Protein AF-A0A7S1TCK4-F1 (afdb_monomer_lite)

Sequence (120 aa):
MLILGGSAVVNALTGVPTDAASFLIPLGVIVYTMAGGLKATFVASYFNTAVILIALVIFSFQAYTGPGERVGSASKVWNSLDIVSRVEPVDKNKGGNLLTILSLNGLFFGLTNIVGNFGT

InterPro domains:
  IPR001734 Sodium/solute symporter [PF00474] (3-112)
  IPR001734 Sodium/solute symporter [PS50283] (1-120)
  IPR031155 Urea active transporter [PTHR46154] (1-120)
  IPR038377 Sodium/glucose symporter superfamily [G3DSA:1.20.1730.10] (1-120)

Foldseek 3Di:
DVLLVVLVVVCVVPVDDSVVSSVVVCVVVVVQCVVPNPVSVVVVVVVVVVVVVVVVVVVVCCQAPN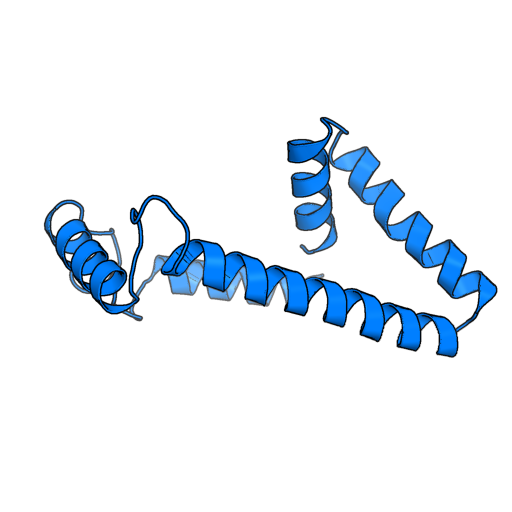PPCPCHHPVSVVVVQQVCQVVPFCPQADSSGPPGPRHPVVVVVVVCVVCVVVVD

Organism: NCBI:txid31354

Secondary structure (DSSP, 8-state):
-HHHHHHHHHHHHH---HHHHHHHHHHHHHHHHHHHHHHHHHHHHHHHHHHHHHHHHHHHHHHHHSTT-SS-SHHHHHHHHHHHHHHSPPTTBGGG-TT-S-BHHHHHHHHHHHHHHH--

Structure (mmCIF, N/CA/C/O backbone):
data_AF-A0A7S1TCK4-F1
#
_entry.id   AF-A0A7S1TCK4-F1
#
loop_
_atom_site.group_PDB
_atom_site.id
_atom_site.type_symbol
_atom_site.label_atom_id
_atom_site.label_alt_id
_atom_site.label_comp_id
_atom_site.label_asym_id
_atom_site.label_entity_id
_atom_site.label_seq_id
_atom_site.pdbx_PDB_ins_code
_atom_site.Cartn_x
_atom_site.Cartn_y
_atom_site.Cartn_z
_atom_site.occupancy
_atom_site.B_iso_or_equiv
_atom_site.auth_seq_id
_atom_site.auth_comp_id
_atom_site.auth_asym_id
_atom_site.auth_atom_id
_atom_site.pdbx_PDB_model_num
ATOM 1 N N . MET A 1 1 ? 7.945 -9.510 0.704 1.00 60.56 1 MET A N 1
ATOM 2 C CA . MET A 1 1 ? 6.557 -9.082 1.024 1.00 60.56 1 MET A CA 1
ATOM 3 C C . MET A 1 1 ? 5.897 -8.222 -0.066 1.00 60.56 1 MET A C 1
ATOM 5 O O . MET A 1 1 ? 4.729 -8.445 -0.353 1.00 60.56 1 MET A O 1
ATOM 9 N N . LEU A 1 2 ? 6.600 -7.288 -0.724 1.00 72.62 2 LEU A N 1
ATOM 10 C CA . LEU A 1 2 ? 5.971 -6.344 -1.673 1.00 72.62 2 LEU A CA 1
ATOM 11 C C . LEU A 1 2 ? 5.456 -6.965 -2.990 1.00 72.62 2 LEU A C 1
ATOM 13 O O . LEU A 1 2 ? 4.334 -6.671 -3.392 1.00 72.62 2 LEU A O 1
ATOM 17 N N . ILE A 1 3 ? 6.220 -7.853 -3.642 1.00 83.62 3 ILE A N 1
ATOM 18 C CA . ILE A 1 3 ? 5.786 -8.492 -4.906 1.00 83.62 3 ILE A CA 1
ATOM 19 C C . ILE A 1 3 ? 4.583 -9.418 -4.677 1.00 83.62 3 ILE A C 1
ATOM 21 O O . ILE A 1 3 ? 3.671 -9.460 -5.498 1.00 83.62 3 ILE A O 1
ATOM 25 N N . LEU A 1 4 ? 4.539 -10.113 -3.537 1.00 85.88 4 LEU A N 1
ATOM 26 C CA . LEU A 1 4 ? 3.408 -10.969 -3.176 1.00 85.88 4 LEU A CA 1
ATOM 27 C C . LEU A 1 4 ? 2.128 -10.144 -2.945 1.00 85.88 4 LEU A C 1
ATOM 29 O O . LEU A 1 4 ? 1.055 -10.522 -3.399 1.00 85.88 4 LEU A O 1
ATOM 33 N N . GLY A 1 5 ? 2.250 -8.975 -2.306 1.00 87.06 5 GLY A N 1
ATOM 34 C CA . GLY A 1 5 ? 1.132 -8.040 -2.166 1.00 87.06 5 GLY A CA 1
ATOM 35 C C . GLY A 1 5 ? 0.636 -7.513 -3.516 1.00 87.06 5 GLY A C 1
ATOM 36 O O . GLY A 1 5 ? -0.560 -7.550 -3.790 1.00 87.06 5 GLY A O 1
ATOM 37 N N . GLY A 1 6 ? 1.551 -7.079 -4.392 1.00 87.31 6 GLY A N 1
ATOM 38 C CA . GLY A 1 6 ? 1.197 -6.604 -5.734 1.00 87.31 6 GLY A CA 1
ATOM 39 C C . GLY A 1 6 ? 0.554 -7.688 -6.605 1.00 87.31 6 GLY A C 1
ATOM 40 O O . GLY A 1 6 ? -0.464 -7.444 -7.248 1.00 87.31 6 GLY A O 1
ATOM 41 N N . SER A 1 7 ? 1.098 -8.905 -6.586 1.00 91.12 7 SER A N 1
ATOM 42 C CA . SER A 1 7 ? 0.550 -10.043 -7.335 1.00 91.12 7 SER A CA 1
ATOM 43 C C . SER A 1 7 ? -0.818 -10.495 -6.819 1.00 91.12 7 SER A C 1
ATOM 45 O O . SER A 1 7 ? -1.668 -10.849 -7.633 1.00 91.12 7 SER A O 1
ATOM 47 N N . ALA A 1 8 ? -1.081 -10.413 -5.510 1.00 91.69 8 ALA A N 1
ATOM 48 C CA . ALA A 1 8 ? -2.408 -10.669 -4.949 1.00 91.69 8 ALA A CA 1
ATOM 49 C C . ALA A 1 8 ? -3.458 -9.665 -5.457 1.00 91.69 8 ALA A C 1
ATOM 51 O O . ALA A 1 8 ? -4.575 -10.059 -5.788 1.00 91.69 8 ALA A O 1
ATOM 52 N N . VAL A 1 9 ? -3.098 -8.382 -5.590 1.00 91.38 9 VAL A N 1
ATOM 53 C CA . VAL A 1 9 ? -3.992 -7.366 -6.176 1.00 91.38 9 VAL A CA 1
ATOM 54 C C . VAL A 1 9 ? -4.262 -7.662 -7.652 1.00 91.38 9 VAL A C 1
ATOM 56 O O . VAL A 1 9 ? -5.410 -7.605 -8.089 1.00 91.38 9 VAL A O 1
ATOM 59 N N . VAL A 1 10 ? -3.232 -8.028 -8.421 1.00 93.25 10 VAL A N 1
ATOM 60 C CA . VAL A 1 10 ? -3.398 -8.411 -9.834 1.00 93.25 10 VAL A CA 1
ATOM 61 C C . VAL A 1 10 ? -4.304 -9.636 -9.961 1.00 93.25 10 VAL A C 1
ATOM 63 O O . VAL A 1 10 ? -5.208 -9.631 -10.796 1.00 93.25 10 VAL A O 1
ATOM 66 N N . ASN A 1 11 ? -4.122 -10.648 -9.110 1.00 94.50 11 ASN A N 1
ATOM 67 C CA . ASN A 1 11 ? -4.999 -11.814 -9.055 1.00 94.50 11 ASN A CA 1
ATOM 68 C C . ASN A 1 11 ? -6.453 -11.415 -8.761 1.00 94.50 11 ASN A C 1
ATOM 70 O O . ASN A 1 11 ? -7.347 -11.815 -9.499 1.00 94.50 11 ASN A O 1
ATOM 74 N N . ALA A 1 12 ? -6.686 -10.566 -7.758 1.00 94.00 12 ALA A N 1
ATOM 75 C CA . ALA A 1 12 ? -8.030 -10.123 -7.394 1.00 94.00 12 ALA A CA 1
ATOM 76 C C . ALA A 1 12 ? -8.734 -9.335 -8.515 1.00 94.00 12 ALA A C 1
ATOM 78 O O . ALA A 1 12 ? -9.951 -9.427 -8.657 1.00 94.00 12 ALA A O 1
ATOM 79 N N . LEU A 1 13 ? -7.984 -8.567 -9.314 1.00 93.88 13 LEU A N 1
ATOM 80 C CA . LEU A 1 13 ? -8.540 -7.742 -10.392 1.00 93.88 13 LEU A CA 1
ATOM 81 C C . LEU A 1 13 ? -8.705 -8.487 -11.722 1.00 93.88 13 LEU A C 1
ATOM 83 O O . LEU A 1 13 ? -9.597 -8.155 -12.498 1.00 93.88 13 LEU A O 1
ATOM 87 N N . THR A 1 14 ? -7.826 -9.446 -12.018 1.00 94.88 14 THR A N 1
ATOM 88 C CA . THR A 1 14 ? -7.716 -10.053 -13.361 1.00 94.88 14 THR A CA 1
ATOM 89 C C . THR A 1 14 ? -7.850 -11.574 -13.373 1.00 94.88 14 THR A C 1
ATOM 91 O O . THR A 1 14 ? -7.973 -12.165 -14.441 1.00 94.88 14 THR A O 1
ATOM 94 N N . GLY A 1 15 ? -7.801 -12.227 -12.210 1.00 92.56 15 GLY A N 1
ATOM 95 C CA . GLY A 1 15 ? -7.789 -13.685 -12.07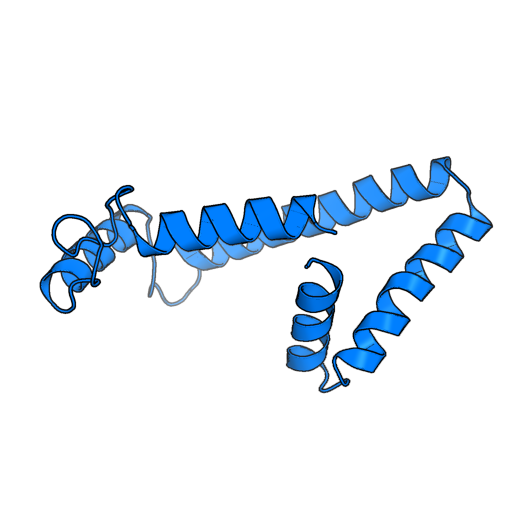8 1.00 92.56 15 GLY A CA 1
ATOM 96 C C . GLY A 1 15 ? -6.442 -14.348 -12.391 1.00 92.56 15 GLY A C 1
ATOM 97 O O . GLY A 1 15 ? -6.332 -15.568 -12.286 1.00 92.56 15 GLY A O 1
ATOM 98 N N . VAL A 1 16 ? -5.404 -13.586 -12.762 1.00 94.75 16 VAL A N 1
ATOM 99 C CA . VAL A 1 16 ? -4.071 -14.136 -13.067 1.00 94.75 16 VAL A CA 1
ATOM 100 C C . VAL A 1 16 ? -3.479 -14.815 -11.823 1.00 94.75 16 VAL A C 1
ATOM 102 O O . VAL A 1 16 ? -3.483 -14.204 -10.752 1.00 94.75 16 VAL A O 1
ATOM 105 N N . PRO A 1 17 ? -2.932 -16.043 -11.923 1.00 94.31 17 PRO A N 1
ATOM 106 C CA . PRO A 1 17 ? -2.286 -16.711 -10.796 1.00 94.31 17 PRO A CA 1
ATOM 107 C C . PRO A 1 17 ? -1.193 -15.845 -10.159 1.00 94.31 17 PRO A C 1
ATOM 109 O O . PRO A 1 17 ? -0.398 -15.216 -10.863 1.00 94.31 17 PRO A O 1
ATOM 112 N N . THR A 1 18 ? -1.123 -15.842 -8.828 1.00 92.44 18 THR A N 1
ATOM 113 C CA . THR A 1 18 ? -0.147 -15.049 -8.062 1.00 92.44 18 THR A CA 1
ATOM 114 C C . THR A 1 18 ? 1.295 -15.355 -8.450 1.00 92.44 18 THR A C 1
ATOM 116 O O . THR A 1 18 ? 2.114 -14.439 -8.517 1.00 92.44 18 THR A O 1
ATOM 119 N N . ASP A 1 19 ? 1.597 -16.614 -8.772 1.00 92.50 19 ASP A N 1
ATOM 120 C CA . ASP A 1 19 ? 2.937 -17.047 -9.176 1.00 92.50 19 ASP A CA 1
ATOM 121 C C . ASP A 1 19 ? 3.337 -16.398 -10.504 1.00 92.50 19 ASP A C 1
ATOM 123 O O . ASP A 1 19 ? 4.387 -15.767 -10.604 1.00 92.50 19 ASP A O 1
ATOM 127 N N . ALA A 1 20 ? 2.453 -16.450 -11.505 1.00 91.31 20 ALA A N 1
ATOM 128 C CA . ALA A 1 20 ? 2.676 -15.809 -12.797 1.00 91.31 20 ALA A CA 1
ATOM 129 C C . ALA A 1 20 ? 2.802 -14.285 -12.654 1.00 91.31 20 ALA A C 1
ATOM 131 O O . ALA A 1 20 ? 3.744 -13.688 -13.176 1.00 91.31 20 ALA A O 1
ATOM 132 N N . ALA A 1 21 ? 1.906 -13.649 -11.894 1.00 91.94 21 ALA A N 1
ATOM 133 C CA . ALA A 1 21 ? 1.975 -12.211 -11.640 1.00 91.94 21 ALA A CA 1
ATOM 134 C C . ALA A 1 21 ? 3.286 -11.812 -10.933 1.00 91.94 21 ALA A C 1
ATOM 136 O O . ALA A 1 21 ? 3.881 -10.788 -11.274 1.00 91.94 21 ALA A O 1
ATOM 137 N N . SER A 1 22 ? 3.785 -12.644 -10.014 1.00 90.62 22 SER A N 1
ATOM 138 C CA . SER A 1 22 ? 5.053 -12.406 -9.313 1.00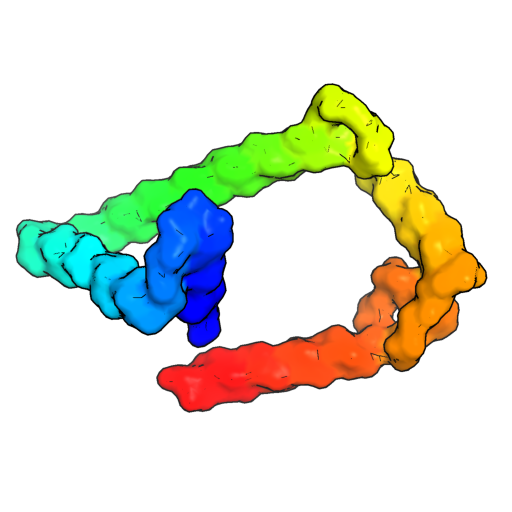 90.62 22 SER A CA 1
ATOM 139 C C . SER A 1 22 ? 6.268 -12.429 -10.246 1.00 90.62 22 SER A C 1
ATOM 141 O O . SER A 1 22 ? 7.219 -11.688 -10.003 1.00 90.62 22 SER A O 1
ATOM 143 N N . PHE A 1 23 ? 6.231 -13.213 -11.330 1.00 90.38 23 PHE A N 1
ATOM 144 C CA . PHE A 1 23 ? 7.277 -13.219 -12.363 1.00 90.38 23 PHE A CA 1
ATOM 145 C C . PHE A 1 23 ? 7.116 -12.100 -13.400 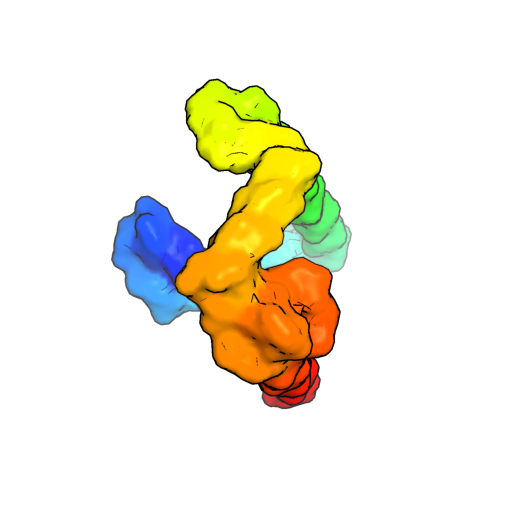1.00 90.38 23 PHE A C 1
ATOM 147 O O . PHE A 1 23 ? 8.114 -11.546 -13.862 1.00 90.38 23 PHE A O 1
ATOM 154 N N . LEU A 1 24 ? 5.881 -11.746 -13.770 1.00 90.44 24 LEU A N 1
ATOM 155 C CA . LEU A 1 24 ? 5.627 -10.740 -14.807 1.00 90.44 24 LEU A CA 1
ATOM 156 C C . LEU A 1 24 ? 5.907 -9.308 -14.329 1.00 90.44 24 LEU A C 1
ATOM 158 O O . LEU A 1 24 ? 6.429 -8.505 -15.102 1.00 90.44 24 LEU A O 1
ATOM 162 N N . ILE A 1 25 ? 5.586 -8.976 -13.073 1.00 90.69 25 ILE A N 1
ATOM 163 C CA . ILE A 1 25 ? 5.745 -7.609 -12.542 1.00 90.69 25 ILE A CA 1
ATOM 164 C C . ILE A 1 25 ? 7.209 -7.117 -12.635 1.00 90.69 25 ILE A C 1
ATOM 166 O O . ILE A 1 25 ? 7.432 -6.029 -13.175 1.00 90.69 25 ILE A O 1
ATOM 170 N N . PRO A 1 26 ? 8.232 -7.879 -12.191 1.00 89.94 26 PRO A N 1
ATOM 171 C CA . PRO A 1 26 ? 9.631 -7.458 -12.308 1.00 89.94 26 PRO A CA 1
ATOM 172 C C . PRO A 1 26 ? 10.138 -7.368 -13.751 1.00 89.94 26 PRO A C 1
ATOM 174 O O . PRO A 1 26 ? 11.063 -6.606 -14.024 1.00 89.94 26 PRO A O 1
ATOM 177 N N . LEU A 1 27 ? 9.540 -8.109 -14.688 1.00 90.25 27 LEU A N 1
ATOM 178 C CA . LEU A 1 27 ? 9.977 -8.113 -16.085 1.00 90.25 27 LEU A CA 1
ATOM 179 C C . LEU A 1 27 ? 9.804 -6.734 -16.737 1.00 90.25 27 LEU A C 1
ATOM 181 O O . LEU A 1 27 ? 10.695 -6.274 -17.449 1.00 90.25 27 LEU A O 1
ATOM 185 N N . GLY A 1 28 ? 8.714 -6.029 -16.417 1.00 84.75 28 GLY A N 1
ATOM 186 C CA . GLY A 1 28 ? 8.513 -4.643 -16.853 1.00 84.75 28 GLY A CA 1
ATOM 187 C C . GLY A 1 28 ? 9.593 -3.691 -16.326 1.00 84.75 28 GLY A C 1
ATOM 188 O O . GLY A 1 28 ? 10.038 -2.803 -17.052 1.00 84.75 28 GLY A O 1
ATOM 189 N N . VAL A 1 29 ? 10.066 -3.926 -15.096 1.00 87.62 29 VAL A N 1
ATOM 190 C CA . VAL A 1 29 ? 11.154 -3.155 -14.476 1.00 87.62 29 VAL A CA 1
ATOM 191 C C . VAL A 1 29 ? 12.474 -3.370 -15.200 1.00 87.62 29 VAL A C 1
ATOM 193 O O . VAL A 1 29 ? 13.151 -2.407 -15.556 1.00 87.62 29 VAL A O 1
ATOM 196 N N . ILE A 1 30 ? 12.801 -4.630 -15.487 1.00 89.81 30 ILE A N 1
ATOM 197 C CA . ILE A 1 30 ? 14.035 -5.002 -16.185 1.00 89.81 30 ILE A CA 1
ATOM 198 C C . ILE A 1 30 ? 14.134 -4.279 -17.534 1.00 89.81 30 ILE A C 1
ATOM 200 O O . ILE A 1 30 ? 15.181 -3.713 -17.841 1.00 89.81 30 ILE A O 1
ATOM 204 N N . VAL A 1 31 ? 13.045 -4.222 -18.307 1.00 88.19 31 VAL A N 1
ATOM 205 C CA . VAL A 1 31 ? 13.046 -3.601 -19.641 1.00 88.19 31 VAL A CA 1
ATOM 206 C C . VAL A 1 31 ? 13.413 -2.113 -19.588 1.00 88.19 31 VAL A C 1
ATOM 208 O O . VAL A 1 31 ? 14.309 -1.683 -20.321 1.00 88.19 31 VAL A O 1
ATOM 211 N N . TYR A 1 32 ? 12.781 -1.313 -18.720 1.00 83.94 32 TYR A N 1
ATOM 212 C CA . TYR A 1 32 ? 13.096 0.123 -18.663 1.00 83.94 32 TYR A CA 1
ATOM 213 C C . TYR A 1 32 ? 14.443 0.405 -17.989 1.00 83.94 32 TYR A C 1
ATOM 215 O O . TYR A 1 32 ? 15.109 1.387 -18.330 1.00 83.94 32 TYR A O 1
ATOM 223 N N . THR A 1 33 ? 14.879 -0.456 -17.064 1.00 87.75 33 THR A N 1
ATOM 224 C CA . THR A 1 33 ? 16.208 -0.349 -16.454 1.00 87.75 33 THR A CA 1
ATOM 225 C C . THR A 1 33 ? 17.306 -0.656 -17.472 1.00 87.75 33 THR A C 1
ATOM 227 O O . THR A 1 33 ? 18.298 0.070 -17.520 1.00 87.75 33 THR A O 1
ATOM 230 N N . MET A 1 34 ? 17.122 -1.665 -18.331 1.00 88.69 34 MET A N 1
ATOM 231 C CA . MET A 1 34 ? 18.069 -1.984 -19.405 1.00 88.69 34 MET A CA 1
ATOM 232 C C . MET A 1 34 ? 18.162 -0.865 -20.447 1.00 88.69 34 MET A C 1
ATOM 234 O O . MET A 1 34 ? 19.260 -0.529 -20.880 1.00 88.69 34 MET A O 1
ATOM 238 N N . ALA A 1 35 ? 17.031 -0.269 -20.834 1.00 87.00 35 ALA A N 1
ATOM 239 C CA . ALA A 1 35 ? 17.006 0.754 -21.878 1.00 87.00 35 ALA A CA 1
ATOM 240 C C . ALA A 1 35 ? 17.585 2.111 -21.434 1.00 87.00 35 ALA A C 1
ATOM 242 O O . ALA A 1 35 ? 18.169 2.821 -22.249 1.00 87.00 35 ALA A O 1
ATOM 243 N N . GLY A 1 36 ? 17.411 2.501 -20.165 1.00 82.44 36 GLY A N 1
ATOM 244 C CA . GLY A 1 36 ? 17.731 3.861 -19.710 1.00 82.44 36 GLY A CA 1
ATOM 245 C C . GLY A 1 36 ? 18.635 3.971 -18.479 1.00 82.44 36 GLY A C 1
ATOM 246 O O . GLY A 1 36 ? 18.897 5.087 -18.014 1.00 82.44 36 GLY A O 1
ATOM 247 N N . GLY A 1 37 ? 19.115 2.846 -17.944 1.00 88.25 37 GLY A N 1
ATOM 248 C CA . GLY A 1 37 ? 20.041 2.802 -16.814 1.00 88.25 37 GLY A CA 1
ATOM 249 C C . GLY A 1 37 ? 19.511 3.498 -15.554 1.00 88.25 37 GLY A C 1
ATOM 250 O O . GLY A 1 37 ? 18.307 3.591 -15.316 1.00 88.25 37 GLY A O 1
ATOM 251 N N . LEU A 1 38 ? 20.425 4.028 -14.734 1.00 86.81 38 LEU A N 1
ATOM 252 C CA . LEU A 1 38 ? 20.094 4.617 -13.430 1.00 86.81 38 LEU A CA 1
ATOM 253 C C . LEU A 1 38 ? 19.175 5.849 -13.535 1.00 86.81 38 LEU A C 1
ATOM 255 O O . LEU A 1 38 ? 18.293 6.040 -12.699 1.00 86.81 38 LEU A O 1
ATOM 259 N N . LYS A 1 39 ? 19.341 6.668 -14.583 1.00 86.06 39 LYS A N 1
ATOM 260 C CA . LYS A 1 39 ? 18.512 7.863 -14.806 1.00 86.06 39 LYS A CA 1
ATOM 261 C C . LYS A 1 39 ? 17.050 7.488 -15.056 1.00 86.06 39 LYS A C 1
ATOM 263 O O . LYS A 1 39 ? 16.164 8.108 -14.470 1.00 86.06 39 LYS A O 1
ATOM 268 N N . ALA A 1 40 ? 16.792 6.477 -15.889 1.00 84.69 40 ALA A N 1
ATOM 269 C CA . ALA A 1 40 ? 15.429 6.010 -16.135 1.00 84.69 40 ALA A CA 1
ATOM 270 C C . ALA A 1 40 ? 14.805 5.397 -14.881 1.00 84.69 40 ALA A C 1
ATOM 272 O O . ALA A 1 40 ? 13.643 5.671 -14.595 1.00 84.69 40 ALA A O 1
ATOM 273 N N . THR A 1 41 ? 15.583 4.660 -14.086 1.00 87.44 41 THR A N 1
ATOM 274 C CA . THR A 1 41 ? 15.100 4.115 -12.812 1.00 87.44 41 THR A CA 1
ATOM 275 C C . THR A 1 41 ? 14.686 5.219 -11.835 1.00 87.44 41 THR A C 1
ATOM 277 O O . THR A 1 41 ? 13.627 5.108 -11.225 1.00 87.44 41 THR A O 1
ATOM 280 N N . PHE A 1 42 ? 15.444 6.316 -11.717 1.00 88.19 42 PHE A N 1
ATOM 281 C CA . PHE A 1 42 ? 15.032 7.448 -10.875 1.00 88.19 42 PHE A CA 1
ATOM 282 C C . PHE A 1 42 ? 13.731 8.092 -11.357 1.00 88.19 42 PHE A C 1
ATOM 284 O O . PHE A 1 42 ? 12.820 8.303 -10.558 1.00 88.19 42 PHE A O 1
ATOM 291 N N . VAL A 1 43 ? 13.618 8.371 -12.658 1.00 89.81 43 VAL A N 1
ATOM 292 C CA . VAL A 1 43 ? 12.402 8.967 -13.233 1.00 89.81 43 VAL A CA 1
ATOM 293 C C . VAL A 1 43 ? 11.193 8.045 -13.039 1.00 89.81 43 VAL A C 1
ATOM 295 O O . VAL A 1 43 ? 10.137 8.513 -12.616 1.00 89.81 43 VAL A O 1
ATOM 298 N N . ALA A 1 44 ? 11.356 6.739 -13.265 1.00 89.25 44 ALA A N 1
ATOM 299 C CA . ALA A 1 44 ? 10.315 5.743 -13.025 1.00 89.25 44 ALA A CA 1
ATOM 300 C C . ALA A 1 44 ? 9.888 5.704 -11.548 1.00 89.25 44 ALA A C 1
ATOM 302 O O . ALA A 1 44 ? 8.693 5.683 -11.257 1.00 89.25 44 ALA A O 1
ATOM 303 N N . SER A 1 45 ? 10.836 5.771 -10.607 1.00 89.56 45 SER A N 1
ATOM 304 C CA . SER A 1 45 ? 10.536 5.823 -9.170 1.00 89.56 45 SER A CA 1
ATOM 305 C C . SER A 1 45 ? 9.726 7.061 -8.783 1.00 89.56 45 SER A C 1
ATOM 307 O O . SER A 1 45 ? 8.756 6.942 -8.028 1.00 89.56 45 SER A O 1
ATOM 309 N N . TYR A 1 46 ? 10.066 8.238 -9.321 1.00 92.75 46 TYR A N 1
ATOM 310 C CA . TYR A 1 46 ? 9.287 9.456 -9.079 1.00 92.75 46 TYR A CA 1
ATOM 311 C C . TYR A 1 46 ? 7.880 9.355 -9.666 1.00 92.75 46 TYR A C 1
ATOM 313 O O . TYR A 1 46 ? 6.913 9.710 -8.993 1.00 92.75 46 TYR A O 1
ATOM 321 N N . PHE A 1 47 ? 7.754 8.826 -10.883 1.00 93.19 47 PHE A N 1
ATOM 322 C CA . PHE A 1 47 ? 6.461 8.656 -11.535 1.00 93.19 47 PHE A CA 1
ATOM 323 C C . PHE A 1 47 ? 5.557 7.672 -10.781 1.00 93.19 47 PHE A C 1
ATOM 325 O O . PHE A 1 47 ? 4.427 8.017 -10.442 1.00 93.19 47 PHE A O 1
ATOM 332 N N . ASN A 1 48 ? 6.068 6.487 -10.437 1.00 91.31 48 ASN A N 1
ATOM 333 C CA . ASN A 1 48 ? 5.325 5.490 -9.664 1.00 91.31 48 ASN A CA 1
ATOM 334 C C . ASN A 1 48 ? 4.860 6.061 -8.317 1.00 91.31 48 ASN A C 1
ATOM 336 O O . ASN A 1 48 ? 3.700 5.900 -7.940 1.00 91.31 48 ASN A O 1
ATOM 340 N N . THR A 1 49 ? 5.742 6.782 -7.618 1.00 93.31 49 THR A N 1
ATOM 341 C CA . THR A 1 49 ? 5.400 7.437 -6.347 1.00 93.31 49 THR A CA 1
ATOM 342 C C . THR A 1 49 ? 4.311 8.492 -6.537 1.00 93.31 49 THR A C 1
ATOM 344 O O . THR A 1 49 ? 3.356 8.526 -5.764 1.00 93.31 49 THR A O 1
ATOM 347 N N . ALA A 1 50 ? 4.406 9.325 -7.578 1.00 96.19 50 ALA A N 1
ATOM 348 C CA . ALA A 1 50 ? 3.401 10.343 -7.871 1.00 96.19 50 ALA A CA 1
ATOM 349 C C . ALA A 1 50 ? 2.021 9.722 -8.137 1.00 96.19 50 ALA A C 1
ATOM 351 O O . ALA A 1 50 ? 1.030 10.173 -7.565 1.00 96.19 50 ALA A O 1
ATOM 352 N N . VAL A 1 51 ? 1.960 8.653 -8.938 1.00 95.56 51 VAL A N 1
ATOM 353 C CA . VAL A 1 51 ? 0.709 7.930 -9.221 1.00 95.56 51 VAL A CA 1
ATOM 354 C C . VAL A 1 51 ? 0.095 7.370 -7.937 1.00 95.56 51 VAL A C 1
ATOM 356 O O . VAL A 1 51 ? -1.101 7.553 -7.704 1.00 95.56 51 VAL A O 1
ATOM 359 N N . ILE A 1 52 ? 0.904 6.744 -7.075 1.00 93.56 52 ILE A N 1
ATOM 360 C CA . ILE A 1 52 ? 0.436 6.207 -5.789 1.00 93.56 52 ILE A CA 1
ATOM 361 C C . ILE A 1 52 ? -0.107 7.327 -4.894 1.00 93.56 52 ILE A C 1
ATOM 363 O O . ILE A 1 52 ? -1.182 7.173 -4.317 1.00 93.56 52 ILE A O 1
ATOM 367 N N . LEU A 1 53 ? 0.589 8.463 -4.796 1.00 95.56 53 LEU A N 1
ATOM 368 C CA . LEU A 1 53 ? 0.145 9.593 -3.975 1.00 95.56 53 LEU A CA 1
ATOM 369 C C . LEU A 1 53 ? -1.162 10.202 -4.489 1.00 95.56 53 LEU A C 1
ATOM 371 O O . LEU A 1 53 ? -2.056 10.476 -3.691 1.00 95.56 53 LEU A O 1
ATOM 375 N N . ILE A 1 54 ? -1.309 10.365 -5.806 1.00 96.69 54 ILE A N 1
ATOM 376 C CA . ILE A 1 54 ? -2.552 10.862 -6.411 1.00 96.69 54 ILE A CA 1
ATOM 377 C C . ILE A 1 54 ? -3.711 9.908 -6.102 1.00 96.69 54 ILE A C 1
ATOM 379 O O . ILE A 1 54 ? -4.765 10.351 -5.644 1.00 96.69 54 ILE A O 1
ATOM 383 N N . ALA A 1 55 ? -3.512 8.601 -6.292 1.00 94.75 55 ALA A N 1
ATOM 384 C CA . ALA A 1 55 ? -4.526 7.600 -5.977 1.00 94.75 55 ALA A CA 1
ATOM 385 C C . ALA A 1 55 ? -4.902 7.613 -4.486 1.00 94.75 55 ALA A C 1
ATOM 387 O O . ALA A 1 55 ? -6.083 7.549 -4.153 1.00 94.75 55 ALA A O 1
ATOM 388 N N . LEU A 1 56 ? -3.921 7.757 -3.589 1.00 93.94 56 LEU A N 1
ATOM 389 C CA . LEU A 1 56 ? -4.146 7.839 -2.143 1.00 93.94 56 LEU A CA 1
ATOM 390 C C . LEU A 1 56 ? -4.992 9.063 -1.785 1.00 93.94 56 LEU A C 1
ATOM 392 O O . LEU A 1 56 ? -5.949 8.940 -1.023 1.00 93.94 56 LEU A O 1
ATOM 396 N N . VAL A 1 57 ? -4.695 10.223 -2.374 1.00 94.06 57 VAL A N 1
ATOM 397 C CA . VAL A 1 57 ? -5.493 11.440 -2.179 1.00 94.06 57 VAL A CA 1
ATOM 398 C C . VAL A 1 57 ? -6.933 11.218 -2.646 1.00 94.06 57 VAL A C 1
ATOM 400 O O . VAL A 1 57 ? -7.858 11.471 -1.876 1.00 94.06 57 VAL A O 1
ATOM 403 N N . ILE A 1 58 ? -7.135 10.678 -3.853 1.00 92.62 58 ILE A N 1
ATOM 404 C CA . ILE A 1 58 ? -8.475 10.394 -4.391 1.00 92.62 58 ILE A CA 1
ATOM 405 C C . ILE A 1 58 ? -9.238 9.424 -3.483 1.00 92.62 58 ILE A C 1
ATOM 407 O O . ILE A 1 58 ? -10.374 9.708 -3.110 1.00 92.62 58 ILE A O 1
ATOM 411 N N . PHE A 1 59 ? -8.630 8.302 -3.088 1.00 89.50 59 PHE A N 1
ATOM 412 C CA . PHE A 1 59 ? -9.288 7.324 -2.221 1.00 89.50 59 PHE A CA 1
ATOM 413 C C . PHE A 1 59 ? -9.556 7.862 -0.817 1.00 89.50 59 PHE A C 1
ATOM 415 O O . PHE A 1 59 ? -10.599 7.548 -0.250 1.00 89.50 59 PHE A O 1
ATOM 422 N N . SER A 1 60 ? -8.671 8.699 -0.272 1.00 88.44 60 SER A N 1
ATOM 423 C CA . SER A 1 60 ? -8.889 9.366 1.015 1.00 88.44 60 SER A CA 1
ATOM 424 C C . SER A 1 60 ? -10.116 10.279 0.954 1.00 88.44 60 SER A C 1
ATOM 426 O O . SER A 1 60 ? -11.015 10.165 1.788 1.00 88.44 60 SER A O 1
ATOM 428 N N . PHE A 1 61 ? -10.227 11.112 -0.087 1.00 88.44 61 PHE A N 1
ATOM 429 C CA . PHE A 1 61 ? -11.427 11.923 -0.302 1.00 88.44 61 PHE A CA 1
ATOM 430 C C . PHE A 1 61 ? -12.665 11.056 -0.534 1.00 88.44 61 PHE A C 1
ATOM 432 O O . PHE A 1 61 ? -13.690 11.282 0.095 1.00 88.44 61 PHE A O 1
ATOM 439 N N . GLN A 1 62 ? -12.588 10.013 -1.356 1.00 86.62 62 GLN A N 1
ATOM 440 C CA . GLN A 1 62 ? -13.730 9.126 -1.582 1.00 86.62 62 GLN A CA 1
ATOM 441 C C . GLN A 1 62 ? -14.191 8.430 -0.290 1.00 86.62 62 GLN A C 1
ATOM 443 O O . GLN A 1 62 ? -15.391 8.255 -0.082 1.00 86.62 62 GLN A O 1
ATOM 448 N N . ALA A 1 63 ? -13.264 8.052 0.593 1.00 85.69 63 ALA A N 1
ATOM 449 C CA . ALA A 1 63 ? -13.583 7.396 1.856 1.00 85.69 63 ALA A CA 1
ATOM 450 C C . ALA A 1 63 ? -14.303 8.334 2.836 1.00 85.69 63 ALA A C 1
ATOM 452 O O . ALA A 1 63 ? -15.279 7.917 3.462 1.00 85.69 63 ALA A O 1
ATOM 453 N N . TYR A 1 64 ? -13.854 9.589 2.959 1.00 84.12 64 TYR A N 1
ATOM 454 C CA . TYR A 1 64 ? -14.418 10.532 3.933 1.00 84.12 64 TYR A CA 1
ATOM 455 C C . TYR A 1 64 ? -15.545 11.420 3.363 1.00 84.12 64 TYR A C 1
ATOM 457 O O . TYR A 1 64 ? -16.514 11.747 4.042 1.00 84.12 64 TYR A O 1
ATOM 465 N N . THR A 1 65 ? -15.474 11.809 2.096 1.00 82.88 65 THR A N 1
ATOM 466 C CA . THR A 1 65 ? -16.423 12.753 1.479 1.00 82.88 65 THR A CA 1
ATOM 467 C C . THR A 1 65 ? -17.225 12.149 0.327 1.00 82.88 65 THR A C 1
ATOM 469 O O . THR A 1 65 ? -17.981 12.865 -0.325 1.00 82.88 65 THR A O 1
ATOM 472 N N . GLY A 1 66 ? -17.056 10.857 0.032 1.00 75.81 66 GLY A N 1
ATOM 473 C CA . GLY A 1 66 ? -17.737 10.203 -1.081 1.00 75.81 66 GLY A CA 1
ATOM 474 C C . GLY A 1 66 ? -19.254 10.049 -0.877 1.00 75.81 66 GLY A C 1
ATOM 475 O O . GLY A 1 66 ? -19.739 9.966 0.257 1.00 75.81 66 GLY A O 1
ATOM 476 N N . PRO A 1 67 ? -20.026 9.972 -1.977 1.00 63.03 67 PRO A N 1
ATOM 477 C CA . PRO A 1 67 ? -21.465 9.744 -1.923 1.00 63.03 67 PRO A CA 1
ATOM 478 C C . PRO A 1 67 ? -21.762 8.378 -1.289 1.00 63.03 67 PRO A C 1
ATOM 480 O O . PRO A 1 67 ? -21.252 7.350 -1.732 1.00 63.03 67 PRO A O 1
ATOM 483 N N . GLY A 1 68 ? -22.581 8.375 -0.235 1.00 63.88 68 GLY A N 1
ATOM 484 C CA . GLY A 1 68 ? -22.966 7.163 0.497 1.00 63.88 68 GLY A CA 1
ATOM 485 C C . GLY A 1 68 ? -22.582 7.127 1.977 1.00 63.88 68 GLY A C 1
ATOM 486 O O . GLY A 1 68 ? -22.887 6.131 2.615 1.00 63.88 68 GLY A O 1
ATOM 487 N N . GLU A 1 69 ? -21.927 8.163 2.519 1.00 61.62 69 GLU A N 1
ATOM 488 C CA . GLU A 1 69 ? -21.774 8.526 3.950 1.00 61.62 69 GLU A CA 1
ATOM 489 C C . GLU A 1 69 ? -21.619 7.394 5.003 1.00 61.62 69 GLU A C 1
ATOM 491 O O . GLU A 1 69 ? -21.929 7.583 6.184 1.00 61.62 69 GLU A O 1
ATOM 496 N N . ARG A 1 70 ? -21.109 6.213 4.624 1.00 62.28 70 ARG A N 1
ATOM 497 C CA . ARG A 1 70 ? -20.908 5.082 5.551 1.00 62.28 70 ARG A C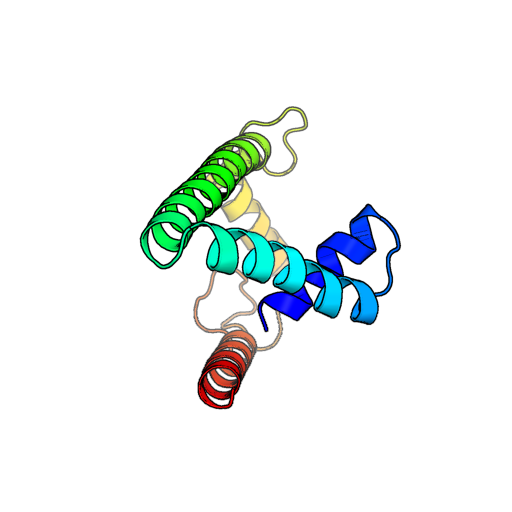A 1
ATOM 498 C C . ARG A 1 70 ? -19.842 5.409 6.594 1.00 62.28 70 ARG A C 1
ATOM 500 O O . ARG A 1 70 ? -20.031 5.117 7.768 1.00 62.28 70 ARG A O 1
ATOM 507 N N . VAL A 1 71 ? -18.753 6.038 6.154 1.00 74.69 71 VAL A N 1
ATOM 508 C CA . VAL A 1 71 ? -17.603 6.432 6.983 1.00 74.69 71 VAL A CA 1
ATOM 509 C C . VAL A 1 71 ? -17.708 7.917 7.356 1.00 74.69 71 VAL A C 1
ATOM 511 O O . VAL A 1 71 ? -17.681 8.249 8.538 1.00 74.69 71 VAL A O 1
ATOM 514 N N . GLY A 1 72 ? -17.951 8.804 6.381 1.00 79.81 72 GLY A N 1
ATOM 515 C CA . GLY A 1 72 ? -18.233 10.225 6.621 1.00 79.81 72 GLY A CA 1
ATOM 516 C C . GLY A 1 72 ? -17.011 10.975 7.157 1.00 79.81 72 GLY A C 1
ATOM 517 O O . GLY A 1 72 ? -15.976 11.005 6.522 1.00 79.81 72 GLY A O 1
ATOM 518 N N . SER A 1 73 ? -17.074 11.587 8.337 1.00 84.19 73 SER A N 1
ATOM 519 C CA . SER A 1 73 ? -15.942 12.349 8.890 1.00 84.19 73 SER A CA 1
ATOM 520 C C . SER A 1 73 ? -15.048 11.520 9.818 1.00 84.19 73 SER A C 1
ATOM 522 O O . SER A 1 73 ? -15.481 10.521 10.389 1.00 84.19 73 SER A O 1
ATOM 524 N N . ALA A 1 74 ? -13.818 11.985 10.069 1.00 85.31 74 ALA A N 1
ATOM 525 C CA . ALA A 1 74 ? -12.926 11.378 11.065 1.00 85.31 74 ALA A CA 1
ATOM 526 C C . ALA A 1 74 ? -13.588 11.246 12.455 1.00 85.31 74 ALA A C 1
ATOM 528 O O . ALA A 1 74 ? -13.419 10.232 13.129 1.00 85.31 74 ALA A O 1
ATOM 529 N N . SER A 1 75 ? -14.412 12.221 12.857 1.00 86.00 75 SER A N 1
ATOM 530 C CA . SER A 1 75 ? -15.192 12.149 14.100 1.00 86.00 75 SER A CA 1
ATOM 531 C C . SER A 1 75 ? -16.233 11.027 14.072 1.00 86.00 75 SER A C 1
ATOM 533 O O . SER A 1 75 ? -16.416 10.332 15.070 1.00 86.00 75 SER A O 1
ATOM 535 N N . LYS A 1 76 ? -16.899 10.809 12.931 1.00 87.19 76 LYS A N 1
ATOM 536 C CA . LYS A 1 76 ? -17.860 9.710 12.759 1.00 87.19 76 LYS A CA 1
ATOM 537 C C . LYS A 1 76 ? -17.161 8.351 12.813 1.00 87.19 76 LYS A C 1
ATOM 539 O O . LYS A 1 76 ? -17.685 7.438 13.450 1.00 87.19 76 LYS A O 1
ATOM 544 N N . VAL A 1 77 ? -15.961 8.237 12.236 1.00 88.88 77 VAL A N 1
ATOM 545 C CA . VAL A 1 77 ? -15.117 7.034 12.344 1.00 88.88 77 VAL A CA 1
ATOM 546 C C . VAL A 1 77 ? -14.745 6.754 13.793 1.00 88.88 77 VAL A C 1
ATOM 548 O O . VAL A 1 77 ? -14.976 5.646 14.268 1.00 88.88 77 VAL A O 1
ATOM 551 N N . TRP A 1 78 ? -14.246 7.760 14.514 1.00 88.62 78 TRP A N 1
ATOM 552 C CA . TRP A 1 78 ? -13.896 7.629 15.929 1.00 88.62 78 TRP A CA 1
ATOM 553 C C . TRP A 1 78 ? -15.078 7.140 16.771 1.00 88.62 78 TRP A C 1
ATOM 555 O O . TRP A 1 78 ? -14.962 6.148 17.488 1.00 88.62 78 TRP A O 1
ATOM 565 N N . ASN A 1 79 ? -16.236 7.791 16.631 1.00 89.56 79 ASN A N 1
ATOM 566 C CA . ASN A 1 79 ? -17.439 7.426 17.378 1.00 89.56 79 ASN A CA 1
ATOM 567 C C . ASN A 1 79 ? -17.910 6.008 17.035 1.00 89.56 79 ASN A C 1
ATOM 569 O O . ASN A 1 79 ? -18.289 5.251 17.924 1.00 89.56 79 ASN A O 1
ATOM 573 N N . SER A 1 80 ? -17.847 5.626 15.757 1.00 88.50 80 SER A N 1
ATOM 574 C CA . SER A 1 80 ? -18.214 4.275 15.321 1.00 88.50 80 SER A CA 1
ATOM 575 C C . SER A 1 80 ? -17.272 3.220 15.906 1.00 88.50 80 SER A C 1
ATOM 577 O O . SER A 1 80 ? -17.737 2.182 16.369 1.00 88.50 80 SER A O 1
ATOM 579 N N . LEU A 1 81 ? -15.963 3.491 15.949 1.00 89.44 81 LEU A N 1
ATOM 580 C CA . LEU A 1 81 ? -14.978 2.585 16.544 1.00 89.44 81 LEU A CA 1
ATOM 581 C C . LEU A 1 81 ? -15.136 2.458 18.066 1.00 89.44 81 LEU A C 1
ATOM 583 O O . LEU A 1 81 ? -14.966 1.355 18.583 1.00 89.44 81 LEU A O 1
ATOM 587 N N . ASP A 1 82 ? -15.482 3.535 18.782 1.00 90.88 82 ASP A N 1
ATOM 588 C CA . ASP A 1 82 ? -15.775 3.460 20.224 1.00 90.88 82 ASP A CA 1
ATOM 589 C C . ASP A 1 82 ? -17.016 2.599 20.496 1.00 90.88 82 ASP A C 1
ATOM 591 O O . ASP A 1 82 ? -17.000 1.756 21.392 1.00 90.88 82 ASP A O 1
ATOM 595 N N . ILE A 1 83 ? -18.070 2.747 19.686 1.00 89.44 83 ILE A N 1
ATOM 596 C CA . ILE A 1 83 ? -19.281 1.922 19.798 1.00 89.44 83 ILE A CA 1
ATOM 597 C C . ILE A 1 83 ? -18.949 0.449 19.548 1.00 89.44 83 ILE A C 1
ATOM 599 O O . ILE A 1 83 ? -19.289 -0.398 20.373 1.00 89.44 83 ILE A O 1
ATOM 603 N N . VAL A 1 84 ? -18.251 0.135 18.450 1.00 90.25 84 VAL A N 1
ATOM 604 C CA . VAL A 1 84 ? -17.864 -1.249 18.125 1.00 90.25 84 VAL A CA 1
ATOM 605 C C . VAL A 1 84 ? -16.986 -1.838 19.225 1.00 90.25 84 VAL A C 1
ATOM 607 O O . VAL A 1 84 ? -17.231 -2.957 19.649 1.00 90.25 84 VAL A O 1
ATOM 610 N N . SER A 1 85 ? -16.053 -1.062 19.778 1.00 89.81 85 SER A N 1
ATOM 611 C CA . SER A 1 85 ? -15.198 -1.502 20.889 1.00 89.81 85 SER A CA 1
ATOM 612 C C . SER A 1 85 ? -15.970 -1.910 22.149 1.00 89.81 85 SER A C 1
ATOM 614 O O . SER A 1 85 ? -15.454 -2.675 22.963 1.00 89.81 85 SER A O 1
ATOM 616 N N . ARG A 1 86 ? -17.190 -1.390 22.341 1.00 87.81 86 ARG A N 1
ATOM 617 C CA . ARG A 1 86 ? -18.069 -1.746 23.468 1.00 87.81 86 ARG A CA 1
ATOM 618 C C . ARG A 1 86 ? -18.932 -2.969 23.175 1.00 87.81 86 ARG A C 1
ATOM 620 O O . ARG A 1 86 ? -19.260 -3.700 24.103 1.00 87.81 86 ARG A O 1
ATOM 627 N N . VAL A 1 87 ? -19.337 -3.150 21.919 1.00 91.25 87 VAL A N 1
ATOM 628 C CA . VAL A 1 87 ? -20.221 -4.245 21.486 1.00 91.25 87 VAL A CA 1
ATOM 629 C C . VAL A 1 87 ? -19.423 -5.519 21.216 1.00 91.25 87 VAL A C 1
ATOM 631 O O . VAL A 1 87 ? -19.850 -6.605 21.595 1.00 91.25 87 VAL A O 1
ATOM 634 N N . GLU A 1 88 ? -18.258 -5.379 20.593 1.00 89.50 88 GLU A N 1
ATOM 635 C CA . GLU A 1 88 ? -17.389 -6.469 20.167 1.00 89.50 88 GLU A CA 1
ATOM 636 C C . GLU A 1 88 ? -15.932 -6.123 20.528 1.00 89.50 88 GLU A C 1
ATOM 638 O O . GLU A 1 88 ? -15.169 -5.612 19.701 1.00 89.50 88 GLU A O 1
ATOM 643 N N . PRO A 1 89 ? -15.544 -6.315 21.802 1.00 86.31 89 PRO A N 1
ATOM 644 C CA . PRO A 1 89 ? -14.208 -5.969 22.265 1.00 86.31 89 PRO A CA 1
ATOM 645 C C . PRO A 1 89 ? -13.149 -6.853 21.600 1.00 86.31 89 PRO A C 1
ATOM 647 O O . PRO A 1 89 ? -13.312 -8.066 21.478 1.00 86.31 89 PRO A O 1
ATOM 650 N N . VAL A 1 90 ? -12.021 -6.250 21.219 1.00 86.44 90 VAL A N 1
ATOM 651 C CA . VAL A 1 90 ? -10.915 -6.991 20.600 1.00 86.44 90 VAL A CA 1
ATOM 652 C C . VAL A 1 90 ? -10.037 -7.640 21.660 1.00 86.44 90 VAL A C 1
ATOM 654 O O . VAL A 1 90 ? -9.411 -6.964 22.484 1.00 86.44 90 VAL A O 1
ATOM 657 N N . ASP A 1 91 ? -9.927 -8.963 21.586 1.00 85.44 91 ASP A N 1
ATOM 658 C CA . ASP A 1 91 ? -9.056 -9.740 22.457 1.00 85.44 91 ASP A CA 1
ATOM 659 C C . ASP A 1 91 ? -7.605 -9.249 22.397 1.00 85.44 91 ASP A C 1
ATOM 661 O O . ASP A 1 91 ? -7.025 -9.033 21.329 1.00 85.44 91 ASP A O 1
ATOM 665 N N . LYS A 1 92 ? -6.988 -9.126 23.578 1.00 85.81 92 LYS A N 1
ATOM 666 C CA . LYS A 1 92 ? -5.594 -8.683 23.776 1.00 85.81 92 LYS A CA 1
ATOM 667 C C . LYS A 1 92 ? -5.308 -7.217 23.407 1.00 85.81 92 LYS A C 1
ATOM 669 O O . LYS A 1 92 ? -4.139 -6.814 23.421 1.00 85.81 92 LYS A O 1
ATOM 674 N N . ASN A 1 93 ? -6.338 -6.411 23.150 1.00 89.38 93 ASN A N 1
ATOM 675 C CA . ASN A 1 93 ? -6.237 -4.953 23.218 1.00 89.38 93 ASN A CA 1
ATOM 676 C C . ASN A 1 93 ? -6.527 -4.469 24.645 1.00 89.38 93 ASN A C 1
ATOM 678 O O . ASN A 1 93 ? -7.386 -5.017 25.343 1.00 89.38 93 ASN A O 1
ATOM 682 N N . LYS A 1 94 ? -5.839 -3.411 25.096 1.00 86.50 94 LYS A N 1
ATOM 683 C CA . LYS A 1 94 ? -6.103 -2.809 26.412 1.00 86.50 94 LYS A CA 1
ATOM 684 C C . LYS A 1 94 ? -7.557 -2.326 26.501 1.00 86.50 94 LYS A C 1
ATOM 686 O O . LYS A 1 94 ? -7.946 -1.373 25.831 1.00 86.50 94 LYS A O 1
ATOM 691 N N . GLY A 1 95 ? -8.339 -2.976 27.364 1.00 82.38 95 GLY A N 1
ATOM 692 C CA . GLY A 1 95 ? -9.759 -2.673 27.557 1.00 82.38 95 GLY A CA 1
ATOM 693 C C . GLY A 1 95 ? -10.643 -3.032 26.360 1.00 82.38 95 GLY A C 1
ATOM 694 O O . GLY A 1 95 ? -11.696 -2.425 26.211 1.00 82.38 95 GLY A O 1
ATOM 695 N N . GLY A 1 96 ? -10.197 -3.940 25.480 1.00 83.12 96 GLY A N 1
ATOM 696 C CA . GLY A 1 96 ? -10.947 -4.342 24.283 1.00 83.12 96 GLY A CA 1
ATOM 697 C C . GLY A 1 96 ? -11.095 -3.247 23.223 1.00 83.12 96 GLY A C 1
ATOM 698 O O . GLY A 1 96 ? -11.774 -3.450 22.222 1.00 83.12 96 GLY A O 1
ATOM 699 N N . ASN A 1 97 ? -10.467 -2.086 23.433 1.00 86.12 97 ASN A N 1
ATOM 700 C CA . ASN A 1 97 ? -10.698 -0.894 22.633 1.00 86.12 97 ASN A CA 1
ATOM 701 C C . ASN A 1 97 ? -9.882 -0.922 21.332 1.00 86.12 97 ASN A C 1
ATOM 703 O O . ASN A 1 97 ? -8.677 -1.178 21.347 1.00 86.12 97 ASN A O 1
ATOM 707 N N . LEU A 1 98 ? -10.524 -0.628 20.204 1.00 85.12 98 LEU A N 1
ATOM 708 C CA . LEU A 1 98 ? -9.888 -0.480 18.891 1.00 85.12 98 LEU A CA 1
ATOM 709 C C . LEU A 1 98 ? -9.009 0.773 18.793 1.00 85.12 98 LEU A C 1
ATOM 711 O O . LEU A 1 98 ? -8.093 0.826 17.979 1.00 85.12 98 LEU A O 1
ATOM 715 N N . LEU A 1 99 ? -9.269 1.776 19.629 1.00 86.81 99 LEU A N 1
ATOM 716 C CA . LEU A 1 99 ? -8.586 3.071 19.625 1.00 86.81 99 LEU A CA 1
ATOM 717 C C . LEU A 1 99 ? -7.321 3.081 20.497 1.00 86.81 99 LEU A C 1
ATOM 719 O O . LEU A 1 99 ? -6.657 4.111 20.621 1.00 86.81 99 LEU A O 1
ATOM 723 N N . THR A 1 100 ? -6.977 1.956 21.132 1.00 86.06 100 THR A N 1
ATOM 724 C CA . THR A 1 100 ? -5.763 1.854 21.945 1.00 86.06 100 THR A CA 1
ATOM 725 C C . THR A 1 100 ? -4.556 1.438 21.106 1.00 86.06 100 THR A C 1
ATOM 727 O O . THR A 1 100 ? -4.632 0.540 20.275 1.00 86.06 100 THR A O 1
ATOM 730 N N . ILE A 1 101 ? -3.402 2.048 21.381 1.00 84.62 101 ILE A N 1
ATOM 731 C CA . ILE A 1 101 ? -2.115 1.638 20.794 1.00 84.62 101 ILE A CA 1
ATOM 732 C C . ILE A 1 101 ? -1.623 0.322 21.427 1.00 84.62 101 ILE A C 1
ATOM 734 O O . ILE A 1 101 ? -0.847 -0.422 20.832 1.00 84.62 101 ILE A O 1
ATOM 738 N N . LEU A 1 102 ? -2.082 0.003 22.643 1.00 86.88 102 LEU A N 1
ATOM 739 C CA . LEU A 1 102 ? -1.660 -1.182 23.387 1.00 86.88 102 LEU A CA 1
ATOM 740 C C . LEU A 1 102 ? -2.408 -2.434 22.902 1.00 86.88 102 LEU A C 1
ATOM 742 O O . LEU A 1 102 ? -3.389 -2.865 23.512 1.00 86.88 102 LEU A O 1
ATOM 746 N N . SER A 1 103 ? -1.909 -3.011 21.8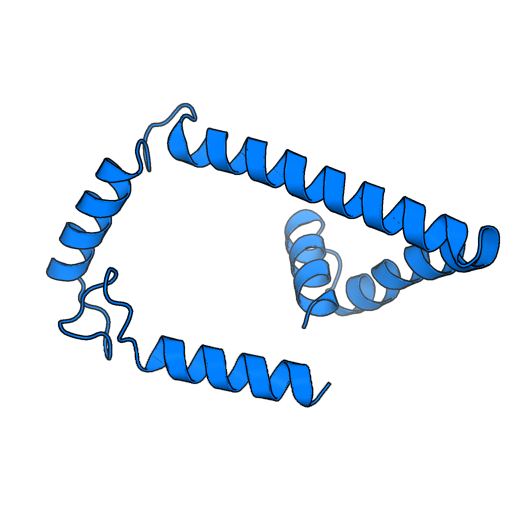07 1.00 90.50 103 SER A N 1
ATOM 747 C CA . SER A 1 103 ? -2.383 -4.261 21.207 1.00 90.50 103 SER A CA 1
ATOM 748 C C . SER A 1 103 ? -1.272 -5.311 21.172 1.00 90.50 103 SER A C 1
ATOM 750 O O . SER A 1 103 ? -0.252 -5.120 20.506 1.00 90.50 103 SER A O 1
ATOM 752 N N . LEU A 1 104 ? -1.472 -6.450 21.848 1.00 88.81 104 LEU A N 1
ATOM 753 C CA . LEU A 1 104 ? -0.499 -7.553 21.828 1.00 88.81 104 LEU A CA 1
ATOM 754 C C . LEU A 1 104 ? -0.376 -8.161 20.420 1.00 88.81 104 LEU A C 1
ATOM 756 O O . LEU A 1 104 ? 0.723 -8.465 19.965 1.00 88.81 104 LEU A O 1
ATOM 760 N N . ASN A 1 105 ? -1.502 -8.302 19.712 1.00 86.69 105 ASN A N 1
ATOM 761 C CA . ASN A 1 105 ? -1.522 -8.801 18.336 1.00 86.69 105 ASN A CA 1
ATOM 762 C C . ASN A 1 105 ? -0.819 -7.820 17.386 1.00 86.69 105 ASN A C 1
ATOM 764 O O . ASN A 1 105 ? -0.043 -8.249 16.534 1.00 86.69 105 ASN A O 1
ATOM 768 N N . GLY A 1 106 ? -1.027 -6.511 17.576 1.00 86.06 106 GLY A N 1
ATOM 769 C CA . GLY A 1 106 ? -0.302 -5.474 16.840 1.00 86.06 106 GLY A CA 1
ATOM 770 C C . GLY A 1 106 ? 1.210 -5.537 17.070 1.00 86.06 106 GLY A C 1
ATOM 771 O O . GLY A 1 106 ? 1.980 -5.429 16.116 1.00 86.06 106 GLY A O 1
ATOM 772 N N . LEU A 1 107 ? 1.644 -5.794 18.309 1.00 90.38 107 LEU A N 1
ATOM 773 C CA . LEU A 1 107 ? 3.059 -5.986 18.636 1.00 90.38 107 LEU A CA 1
ATOM 774 C C . LEU A 1 107 ? 3.648 -7.222 17.941 1.00 90.38 107 LEU A C 1
ATOM 776 O O . LEU A 1 107 ? 4.717 -7.120 17.341 1.00 90.38 107 LEU A O 1
ATOM 780 N N . PHE A 1 108 ? 2.958 -8.368 17.978 1.00 90.00 108 PHE A N 1
ATOM 781 C CA . PHE A 1 108 ? 3.413 -9.571 17.274 1.00 90.00 108 PHE A CA 1
ATOM 782 C C . PHE A 1 108 ? 3.499 -9.351 15.764 1.00 90.00 108 PHE A C 1
ATOM 784 O O . PHE A 1 108 ? 4.519 -9.686 15.170 1.00 90.00 108 PHE A O 1
ATOM 791 N N . PHE A 1 109 ? 2.489 -8.724 15.152 1.00 86.38 109 PHE A N 1
ATOM 792 C CA . PHE A 1 109 ? 2.529 -8.368 13.733 1.00 86.38 109 PHE A CA 1
ATOM 793 C C . PHE A 1 109 ? 3.715 -7.449 13.408 1.00 86.38 109 PHE A C 1
ATOM 795 O O . PHE A 1 109 ? 4.435 -7.692 12.441 1.00 86.38 109 PHE A O 1
ATOM 802 N N . GLY A 1 110 ? 3.958 -6.429 14.236 1.00 86.81 110 GLY A N 1
ATOM 803 C CA . GLY A 1 110 ? 5.102 -5.530 14.088 1.00 86.81 110 GLY A CA 1
ATOM 804 C C . GLY A 1 110 ? 6.440 -6.268 14.164 1.00 86.81 110 GLY A C 1
ATOM 805 O O . GLY A 1 110 ? 7.284 -6.090 13.288 1.00 86.81 110 GLY A O 1
ATOM 806 N N . LEU A 1 111 ? 6.613 -7.147 15.155 1.00 89.75 111 LEU A N 1
ATOM 807 C CA . LEU A 1 111 ? 7.813 -7.977 15.303 1.00 89.75 111 LEU A CA 1
ATOM 808 C C . LEU A 1 111 ? 8.011 -8.907 14.102 1.00 89.75 111 LEU A C 1
ATOM 810 O O . LEU A 1 111 ? 9.104 -8.946 13.540 1.00 89.75 111 LEU A O 1
ATOM 814 N N . THR A 1 112 ? 6.966 -9.611 13.664 1.00 86.50 112 THR A N 1
ATOM 815 C CA . THR A 1 112 ? 7.035 -10.482 12.484 1.00 86.50 112 THR A CA 1
ATOM 816 C C . THR A 1 112 ? 7.343 -9.690 11.215 1.00 86.50 112 THR A C 1
ATOM 818 O O . THR A 1 112 ? 8.105 -10.171 10.384 1.00 86.50 112 THR A O 1
ATOM 821 N N . ASN A 1 113 ? 6.818 -8.472 11.061 1.00 84.06 113 ASN A N 1
ATOM 822 C CA . ASN A 1 113 ? 7.121 -7.615 9.913 1.00 84.06 113 ASN A CA 1
ATOM 823 C C . ASN A 1 113 ? 8.577 -7.115 9.932 1.00 84.06 113 ASN A C 1
ATOM 825 O O . ASN A 1 113 ? 9.229 -7.094 8.890 1.00 84.06 113 ASN A O 1
ATOM 829 N N . ILE A 1 114 ? 9.116 -6.762 11.105 1.00 86.81 114 ILE A N 1
ATOM 830 C CA . ILE A 1 114 ? 10.531 -6.390 11.259 1.00 86.81 114 ILE A CA 1
ATOM 831 C C . ILE A 1 114 ? 11.419 -7.586 10.917 1.00 86.81 114 ILE A C 1
ATOM 833 O O . ILE A 1 114 ? 12.248 -7.487 10.020 1.00 86.81 114 ILE A O 1
ATOM 837 N N . VAL A 1 115 ? 11.218 -8.730 11.575 1.00 86.50 115 VAL A N 1
ATOM 838 C CA . VAL A 1 115 ? 12.021 -9.937 11.328 1.00 86.50 115 VAL A CA 1
ATOM 839 C C . VAL A 1 115 ? 11.874 -10.406 9.880 1.00 86.50 115 VAL A C 1
ATOM 841 O O . VAL A 1 115 ? 12.866 -10.753 9.252 1.00 86.50 115 VAL A O 1
ATOM 844 N N . GLY A 1 116 ? 10.665 -10.359 9.321 1.00 77.44 116 GLY A N 1
ATOM 845 C CA . GLY A 1 116 ? 10.400 -10.717 7.930 1.00 77.44 116 GLY A CA 1
ATOM 846 C C . GLY A 1 116 ? 11.111 -9.805 6.929 1.00 77.44 116 GLY A C 1
ATOM 847 O O . GLY A 1 116 ? 11.708 -10.310 5.985 1.00 77.44 116 GLY A O 1
ATOM 848 N N . ASN A 1 117 ? 11.103 -8.482 7.135 1.00 76.88 117 ASN A N 1
ATOM 849 C CA . ASN A 1 117 ? 11.815 -7.548 6.251 1.00 76.88 117 ASN A CA 1
ATOM 850 C C . ASN A 1 117 ? 13.337 -7.547 6.452 1.00 76.88 117 ASN A C 1
ATOM 852 O O . ASN A 1 117 ? 14.039 -7.225 5.507 1.00 76.88 117 ASN A O 1
ATOM 856 N N . PHE A 1 118 ? 13.850 -7.882 7.642 1.00 70.81 118 PHE A N 1
ATOM 857 C CA . PHE A 1 118 ? 15.295 -8.038 7.874 1.00 70.81 118 PHE A CA 1
ATOM 858 C C . PHE A 1 118 ? 15.834 -9.405 7.433 1.00 70.81 118 PHE A C 1
ATOM 860 O O . PHE A 1 118 ? 17.023 -9.532 7.162 1.00 70.81 118 PHE A O 1
ATOM 867 N N . GLY A 1 119 ? 14.984 -10.433 7.417 1.00 58.50 119 GLY A N 1
ATOM 868 C CA . GLY A 1 119 ? 15.336 -11.791 7.003 1.00 58.50 119 GLY A CA 1
ATOM 869 C C . GLY A 1 119 ? 15.191 -12.056 5.502 1.00 58.50 119 GLY A C 1
ATOM 870 O O . GLY A 1 119 ? 15.507 -13.164 5.073 1.00 58.50 119 GLY A O 1
ATOM 871 N N . THR A 1 120 ? 14.703 -11.077 4.728 1.00 48.22 120 THR A N 1
ATOM 872 C CA . THR A 1 120 ? 14.719 -11.088 3.253 1.00 48.22 120 THR A CA 1
ATOM 873 C C . THR A 1 120 ? 15.860 -10.212 2.757 1.00 48.22 120 THR A C 1
ATOM 875 O O . THR A 1 120 ? 16.516 -10.612 1.773 1.00 48.22 120 THR A O 1
#

Radius of gyration: 19.88 Å; chains: 1; bounding box: 43×30×49 Å

pLDDT: mean 86.53, std 8.16, range [48.22, 96.69]